Protein AF-X0RKN6-F1 (afdb_monomer_lite)

Structure (mmCIF, N/CA/C/O backbone):
data_AF-X0RKN6-F1
#
_entry.id   AF-X0RKN6-F1
#
loop_
_atom_site.group_PDB
_atom_site.id
_atom_site.type_symbol
_atom_site.label_atom_id
_atom_site.label_alt_id
_atom_site.label_comp_id
_atom_site.label_asym_id
_atom_site.label_entity_id
_atom_site.label_seq_id
_atom_site.pdbx_PDB_ins_code
_atom_site.Cartn_x
_atom_site.Cartn_y
_atom_site.Cartn_z
_atom_site.occupancy
_atom_site.B_iso_or_equiv
_atom_site.auth_seq_id
_atom_site.auth_comp_id
_atom_site.auth_asym_id
_atom_site.auth_atom_id
_atom_site.pdbx_PDB_model_num
ATOM 1 N N . MET A 1 1 ? 39.354 58.967 4.808 1.00 53.06 1 MET A N 1
ATOM 2 C CA . MET A 1 1 ? 38.168 59.741 5.238 1.00 53.06 1 MET A CA 1
ATOM 3 C C . MET A 1 1 ? 37.053 58.734 5.481 1.00 53.06 1 MET A C 1
ATOM 5 O O . MET A 1 1 ? 36.827 57.918 4.599 1.00 53.06 1 MET A O 1
ATOM 9 N N . ASN A 1 2 ? 36.438 58.700 6.666 1.00 52.81 2 ASN A N 1
ATOM 10 C CA . ASN A 1 2 ? 35.370 57.735 6.958 1.00 52.81 2 ASN A CA 1
ATOM 11 C C . ASN A 1 2 ? 34.042 58.256 6.403 1.00 52.81 2 ASN A C 1
ATOM 13 O O . ASN A 1 2 ? 33.579 59.318 6.810 1.00 52.81 2 ASN A O 1
ATOM 17 N N . HIS A 1 3 ? 33.445 57.514 5.471 1.00 65.81 3 HIS A N 1
ATOM 18 C CA . HIS A 1 3 ? 32.105 57.790 4.965 1.00 65.81 3 HIS A CA 1
ATOM 19 C C . HIS A 1 3 ? 31.088 57.062 5.844 1.00 65.81 3 HIS A C 1
ATOM 21 O O . HIS A 1 3 ? 31.145 55.840 5.977 1.00 65.81 3 HIS A O 1
ATOM 27 N N . ILE A 1 4 ? 30.174 57.813 6.453 1.00 69.25 4 ILE A N 1
ATOM 28 C CA . ILE A 1 4 ? 29.107 57.258 7.286 1.00 69.25 4 ILE A CA 1
ATOM 29 C C . ILE A 1 4 ? 27.911 56.941 6.380 1.00 69.25 4 ILE A C 1
ATOM 31 O O . ILE A 1 4 ? 27.451 57.791 5.614 1.00 69.25 4 ILE A O 1
ATOM 35 N N . TYR A 1 5 ? 27.412 55.708 6.470 1.00 75.56 5 TYR A N 1
ATOM 36 C CA . TYR A 1 5 ? 26.225 55.240 5.756 1.00 75.56 5 TYR A CA 1
ATOM 37 C C . TYR A 1 5 ? 25.183 54.766 6.761 1.00 75.56 5 TYR A C 1
ATOM 39 O O . TYR A 1 5 ? 25.519 54.112 7.748 1.00 75.56 5 TYR A O 1
ATOM 47 N N . ARG A 1 6 ? 23.912 55.079 6.499 1.00 76.88 6 ARG A N 1
ATOM 48 C CA . ARG A 1 6 ? 22.782 54.544 7.264 1.00 76.88 6 ARG A CA 1
ATOM 49 C C . ARG A 1 6 ? 22.030 53.545 6.397 1.00 76.88 6 ARG A C 1
ATOM 51 O O . ARG A 1 6 ? 21.766 53.816 5.226 1.00 76.88 6 ARG A O 1
ATOM 58 N N . VAL A 1 7 ? 21.691 52.398 6.974 1.00 80.62 7 VAL A N 1
ATOM 59 C CA . VAL A 1 7 ? 20.857 51.384 6.325 1.00 80.62 7 VAL A CA 1
ATOM 60 C C . VAL A 1 7 ? 19.440 51.535 6.857 1.00 80.62 7 VAL A C 1
ATOM 62 O O . VAL A 1 7 ? 19.230 51.512 8.068 1.00 80.62 7 VAL A O 1
ATOM 65 N N . VAL A 1 8 ? 18.474 51.712 5.961 1.00 82.00 8 VAL A N 1
ATOM 66 C CA . VAL A 1 8 ? 17.055 51.844 6.305 1.00 82.00 8 VAL A CA 1
ATOM 67 C C . VAL A 1 8 ? 16.290 50.693 5.671 1.00 82.00 8 VAL A C 1
ATOM 69 O O . VAL A 1 8 ? 16.482 50.380 4.495 1.00 82.00 8 VAL A O 1
ATOM 72 N N . PHE A 1 9 ? 15.420 50.060 6.453 1.00 84.69 9 PHE A N 1
ATOM 73 C CA . PHE A 1 9 ? 14.507 49.044 5.947 1.00 84.69 9 PHE A CA 1
ATOM 74 C C . PHE A 1 9 ? 13.221 49.693 5.438 1.00 84.69 9 PHE A C 1
ATOM 76 O O . PHE A 1 9 ? 12.540 50.397 6.186 1.00 84.69 9 PHE A O 1
ATOM 83 N N . ASN A 1 10 ? 12.874 49.446 4.175 1.00 81.75 10 ASN A N 1
ATOM 84 C CA . ASN A 1 10 ? 11.595 49.867 3.621 1.00 81.75 10 ASN A CA 1
ATOM 85 C C . ASN A 1 10 ? 10.573 48.736 3.770 1.00 81.75 10 ASN A C 1
ATOM 87 O O . ASN A 1 10 ? 10.600 47.768 3.013 1.00 81.75 10 ASN A O 1
ATOM 91 N N . HIS A 1 11 ? 9.645 48.888 4.715 1.00 82.75 11 HIS A N 1
ATOM 92 C CA . HIS A 1 11 ? 8.635 47.872 5.011 1.00 82.75 11 HIS A CA 1
ATOM 93 C C . HIS A 1 11 ? 7.668 47.605 3.842 1.00 82.75 11 HIS A C 1
ATOM 95 O O . HIS A 1 11 ? 7.224 46.477 3.666 1.00 82.75 11 HIS A O 1
ATOM 101 N N . SER A 1 12 ? 7.367 48.606 3.008 1.00 70.69 12 SER A N 1
ATOM 102 C CA . SER A 1 12 ? 6.435 48.447 1.880 1.00 70.69 12 SER A CA 1
ATOM 103 C C . SER A 1 12 ? 7.043 47.699 0.693 1.00 70.69 12 SER A C 1
ATOM 105 O O . SER A 1 12 ? 6.314 47.082 -0.075 1.00 70.69 12 SER A O 1
ATOM 107 N N . LEU A 1 13 ? 8.367 47.777 0.521 1.00 76.25 13 LEU A N 1
ATOM 108 C CA . LEU A 1 13 ? 9.090 47.114 -0.572 1.00 76.25 13 LEU A CA 1
ATOM 109 C C . LEU A 1 13 ? 9.884 45.880 -0.112 1.00 76.25 13 LEU A C 1
ATOM 111 O O . LEU A 1 13 ? 10.401 45.155 -0.954 1.00 76.25 13 LEU A O 1
ATOM 115 N N . GLY A 1 14 ? 10.011 45.649 1.198 1.00 83.12 14 GLY A N 1
ATOM 116 C CA . GLY A 1 14 ? 10.725 44.505 1.771 1.00 83.12 14 GLY A CA 1
ATOM 117 C C . GLY A 1 14 ? 12.244 44.528 1.572 1.00 83.12 14 GLY A C 1
ATOM 118 O O . GLY A 1 14 ? 12.883 43.485 1.676 1.00 83.12 14 GLY A O 1
ATOM 119 N N . VAL A 1 15 ? 12.842 45.688 1.274 1.00 80.69 15 VAL A N 1
ATOM 120 C CA . VAL A 1 15 ? 14.272 45.805 0.932 1.00 80.69 15 VAL A CA 1
ATOM 121 C C . VAL A 1 15 ? 15.031 46.742 1.871 1.00 80.69 15 VAL A C 1
ATOM 123 O O . VAL A 1 15 ? 14.512 47.773 2.308 1.00 80.69 15 VAL A O 1
ATOM 126 N N . TYR A 1 16 ? 16.293 46.397 2.142 1.00 87.50 16 TYR A N 1
ATOM 127 C CA . TYR A 1 16 ? 17.245 47.256 2.846 1.00 87.50 16 TYR A CA 1
ATOM 128 C C . TYR A 1 16 ? 17.957 48.177 1.857 1.00 87.50 16 TYR A C 1
ATOM 130 O O . TYR A 1 16 ? 18.505 47.724 0.853 1.00 87.50 16 TYR A O 1
ATOM 138 N N . GLN A 1 17 ? 17.955 49.476 2.145 1.00 82.81 17 GLN A N 1
ATOM 139 C CA . GLN A 1 17 ? 18.565 50.496 1.299 1.00 82.81 17 GLN A CA 1
ATOM 140 C C . GLN A 1 17 ? 19.635 51.258 2.082 1.00 82.81 17 GLN A C 1
ATOM 142 O O . GLN A 1 17 ? 19.396 51.716 3.200 1.00 82.81 17 GLN A O 1
ATOM 147 N N . CYS A 1 18 ? 20.816 51.407 1.485 1.00 80.06 18 CYS A N 1
ATOM 148 C CA . CYS A 1 18 ? 21.917 52.177 2.057 1.00 80.06 18 CYS A CA 1
ATOM 149 C C . CYS A 1 18 ? 21.863 53.615 1.536 1.00 80.06 18 CYS A C 1
ATOM 151 O O . CYS A 1 18 ? 21.892 53.837 0.326 1.00 80.06 18 CYS A O 1
ATOM 153 N N . VAL A 1 19 ? 21.823 54.594 2.439 1.00 71.38 19 VAL A N 1
ATOM 154 C CA . VAL A 1 19 ? 21.803 56.021 2.094 1.00 71.38 19 VAL A CA 1
ATOM 155 C C . VAL A 1 19 ? 23.009 56.713 2.728 1.00 71.38 19 VAL A C 1
ATOM 157 O O . VAL A 1 19 ? 23.306 56.521 3.909 1.00 71.38 19 VAL A O 1
ATOM 160 N N . SER A 1 20 ? 23.723 57.508 1.928 1.00 69.56 20 SER A N 1
ATOM 161 C CA . SER A 1 20 ? 24.826 58.348 2.404 1.00 69.56 20 SER A CA 1
ATOM 162 C C . SER A 1 20 ? 24.305 59.711 2.856 1.00 69.56 20 SER A C 1
ATOM 164 O O . SER A 1 20 ? 23.484 60.323 2.175 1.00 69.56 20 SER A O 1
ATOM 166 N N . GLU A 1 21 ? 24.818 60.211 3.979 1.00 63.56 21 GLU A N 1
ATOM 167 C CA . GLU A 1 21 ? 24.424 61.490 4.594 1.00 63.56 21 GLU A CA 1
ATOM 168 C C . GLU A 1 21 ? 24.767 62.725 3.730 1.00 63.56 21 GLU A C 1
ATOM 170 O O . GLU A 1 21 ? 24.221 63.803 3.938 1.00 63.56 21 GLU A O 1
ATOM 175 N N . LEU A 1 22 ? 25.619 62.572 2.706 1.00 57.41 22 LEU A N 1
ATOM 176 C CA . LEU A 1 22 ? 26.011 63.639 1.770 1.00 57.41 22 LEU A CA 1
ATOM 177 C C . LEU A 1 22 ? 25.020 63.876 0.616 1.00 57.41 22 LEU A C 1
ATOM 179 O O . LEU A 1 22 ? 25.280 64.700 -0.265 1.00 57.41 22 LEU A O 1
ATOM 183 N N . ALA A 1 23 ? 23.884 63.179 0.588 1.00 56.78 23 ALA A N 1
ATOM 184 C CA . ALA A 1 23 ? 22.858 63.419 -0.418 1.00 56.78 23 ALA A CA 1
ATOM 185 C C . ALA A 1 23 ? 22.173 64.778 -0.168 1.00 56.78 23 ALA A C 1
ATOM 187 O O . ALA A 1 23 ? 21.283 64.905 0.672 1.00 56.78 23 ALA A O 1
ATOM 188 N N . LYS A 1 24 ? 22.611 65.807 -0.909 1.00 52.69 24 LYS A N 1
ATOM 189 C CA . LYS A 1 24 ? 21.975 67.133 -0.990 1.00 52.69 24 LYS A CA 1
ATOM 190 C C . LYS A 1 24 ? 20.452 67.004 -1.088 1.00 52.69 24 LYS A C 1
ATOM 192 O O . LYS A 1 24 ? 19.933 66.197 -1.858 1.00 52.69 24 LYS A O 1
ATOM 197 N N . THR A 1 25 ? 19.755 67.857 -0.342 1.00 54.59 25 THR A N 1
ATOM 198 C CA . THR A 1 25 ? 18.294 67.934 -0.224 1.00 54.59 25 THR A CA 1
ATOM 199 C C . THR A 1 25 ? 17.644 68.446 -1.521 1.00 54.59 25 THR A C 1
ATOM 201 O O . THR A 1 25 ? 17.087 69.535 -1.598 1.00 54.59 25 THR A O 1
ATOM 204 N N . CYS A 1 26 ? 17.719 67.677 -2.604 1.00 51.00 26 CYS A N 1
ATOM 205 C CA . CYS A 1 26 ? 17.025 68.008 -3.844 1.00 51.00 26 CYS A CA 1
ATOM 206 C C . CYS A 1 26 ? 15.594 67.472 -3.764 1.00 51.00 26 CYS A C 1
ATOM 208 O O . CYS A 1 26 ? 15.308 66.336 -4.141 1.00 51.00 26 CYS A O 1
ATOM 210 N N . GLY A 1 27 ? 14.704 68.306 -3.220 1.00 50.19 27 GLY A N 1
ATOM 211 C CA . GLY A 1 27 ? 13.266 68.075 -3.227 1.00 50.19 27 GLY A CA 1
ATOM 212 C C . GLY A 1 27 ? 12.774 67.809 -4.648 1.00 50.19 27 GLY A C 1
ATOM 213 O O . GLY A 1 27 ? 12.948 68.636 -5.542 1.00 50.19 27 GLY A O 1
ATOM 214 N N . LYS A 1 28 ? 12.151 66.649 -4.862 1.00 55.44 28 LYS A N 1
ATOM 215 C CA . LYS A 1 28 ? 11.333 66.414 -6.052 1.00 55.44 28 LYS A CA 1
ATOM 216 C C . LYS A 1 28 ? 10.000 67.108 -5.807 1.00 55.44 28 LYS A C 1
ATOM 218 O O . LYS A 1 28 ? 9.159 66.611 -5.062 1.00 55.44 28 LYS A O 1
ATOM 223 N N . SER A 1 29 ? 9.879 68.306 -6.365 1.00 47.12 29 SER A N 1
ATOM 224 C CA . SER A 1 29 ? 8.650 69.083 -6.400 1.00 47.12 29 SER A CA 1
ATOM 225 C C . SER A 1 29 ? 7.535 68.318 -7.116 1.00 47.12 29 SER A C 1
ATOM 227 O O . SER A 1 29 ? 7.747 67.530 -8.037 1.00 47.12 29 SER A O 1
ATOM 229 N N . SER A 1 30 ? 6.328 68.567 -6.631 1.00 49.44 30 SER A N 1
ATOM 230 C CA . SER A 1 30 ? 5.035 68.133 -7.138 1.00 49.44 30 SER A CA 1
ATOM 231 C C . SER A 1 30 ? 4.790 68.533 -8.600 1.00 49.44 30 SER A C 1
ATOM 233 O O . SER A 1 30 ? 5.095 69.653 -9.002 1.00 49.44 30 SER A O 1
ATOM 235 N N . GLY A 1 31 ? 4.133 67.653 -9.372 1.00 43.97 31 GLY A N 1
ATOM 236 C CA . GLY A 1 31 ? 3.387 68.075 -10.565 1.00 43.97 31 GLY A CA 1
ATOM 237 C C . GLY A 1 31 ? 3.358 67.115 -11.758 1.00 43.97 31 GLY A C 1
ATOM 238 O O . GLY A 1 31 ? 4.072 67.339 -12.727 1.00 43.97 31 GLY A O 1
ATOM 239 N N . LYS A 1 32 ? 2.453 66.126 -11.740 1.00 41.75 32 LYS A N 1
ATOM 240 C CA . LYS A 1 32 ? 1.446 65.875 -12.800 1.00 41.75 32 LYS A CA 1
ATOM 241 C C . LYS A 1 32 ? 0.664 64.597 -12.485 1.00 41.75 32 LYS A C 1
ATOM 243 O O . LYS A 1 32 ? 1.144 63.486 -12.686 1.00 41.75 32 LYS A O 1
ATOM 248 N N . SER A 1 33 ? -0.574 64.775 -12.039 1.00 50.59 33 SER A N 1
ATOM 249 C CA . SER A 1 33 ? -1.602 63.742 -12.110 1.00 50.59 33 SER A CA 1
ATOM 250 C C . SER A 1 33 ? -1.916 63.500 -13.586 1.00 50.59 33 SER A C 1
ATOM 252 O O . SER A 1 33 ? -2.525 64.346 -14.235 1.00 50.59 33 SER A O 1
ATOM 254 N N . SER A 1 34 ? -1.467 62.370 -14.127 1.00 44.22 34 SER A N 1
ATOM 255 C CA . SER A 1 34 ? -2.047 61.806 -15.344 1.00 44.22 34 SER A CA 1
ATOM 256 C C . SER A 1 34 ? -2.867 60.595 -14.925 1.00 44.22 34 SER A C 1
ATOM 258 O O . SER A 1 34 ? -2.347 59.540 -14.573 1.00 44.22 34 SER A O 1
ATOM 260 N N . THR A 1 35 ? -4.178 60.794 -14.878 1.00 53.94 35 THR A N 1
ATOM 261 C CA . THR A 1 35 ? -5.173 59.728 -14.845 1.00 53.94 35 THR A CA 1
ATOM 262 C C . THR A 1 35 ? -5.073 58.958 -16.158 1.00 53.94 35 THR A C 1
ATOM 264 O O . THR A 1 35 ? -5.708 59.317 -17.146 1.00 53.94 35 THR A O 1
ATOM 267 N N . SER A 1 36 ? -4.235 57.925 -16.178 1.00 43.72 36 SER A N 1
ATOM 268 C CA . SER A 1 36 ? -4.330 56.845 -17.155 1.00 43.72 36 SER A CA 1
ATOM 269 C C . SER A 1 36 ? -5.109 55.715 -16.500 1.00 43.72 36 SER A C 1
ATOM 271 O O . SER A 1 36 ? -4.573 54.914 -15.734 1.00 43.72 36 SER A O 1
ATOM 273 N N . THR A 1 37 ? -6.411 55.704 -16.762 1.00 53.06 37 THR A N 1
ATOM 274 C CA . THR A 1 37 ? -7.281 54.557 -16.525 1.00 53.06 37 THR A CA 1
ATOM 275 C C . THR A 1 37 ? -6.820 53.439 -17.453 1.00 53.06 37 THR A C 1
ATOM 277 O O . THR A 1 37 ? -7.271 53.339 -18.589 1.00 53.06 37 THR A O 1
ATOM 280 N N . SER A 1 38 ? -5.887 52.612 -16.991 1.00 47.84 38 SER A N 1
ATOM 281 C CA . SER A 1 38 ? -5.582 51.342 -17.636 1.00 47.84 38 SER A CA 1
ATOM 282 C C . SER A 1 38 ? -5.907 50.233 -16.654 1.00 47.84 38 SER A C 1
ATOM 284 O O . SER A 1 38 ? -5.223 50.030 -15.650 1.00 47.84 38 SER A O 1
ATOM 286 N N . ASN A 1 39 ? -7.031 49.576 -16.925 1.00 55.66 39 ASN A N 1
ATOM 287 C CA . ASN A 1 39 ? -7.536 48.411 -16.217 1.00 55.66 39 ASN A CA 1
ATOM 288 C C . ASN A 1 39 ? -6.553 47.239 -16.363 1.00 55.66 39 ASN A C 1
ATOM 290 O O . ASN A 1 39 ? -6.794 46.309 -17.123 1.00 55.66 39 ASN A O 1
ATOM 294 N N . ASN A 1 40 ? -5.459 47.255 -15.607 1.00 51.03 40 ASN A N 1
ATOM 295 C CA . ASN A 1 40 ? -4.460 46.185 -15.598 1.00 51.03 40 ASN A CA 1
ATOM 296 C C . ASN A 1 40 ? -4.649 45.209 -14.424 1.00 51.03 40 ASN A C 1
ATOM 298 O O . ASN A 1 40 ? -3.700 44.574 -13.972 1.00 51.03 40 ASN A O 1
ATOM 302 N N . ASN A 1 41 ? -5.891 45.015 -13.968 1.00 51.88 41 ASN A N 1
ATOM 303 C CA . ASN A 1 41 ? -6.232 43.955 -13.007 1.00 51.88 41 ASN A CA 1
ATOM 304 C C . ASN A 1 41 ? -6.206 42.545 -13.631 1.00 51.88 41 ASN A C 1
ATOM 306 O O . ASN A 1 41 ? -6.352 41.551 -12.921 1.00 51.88 41 ASN A O 1
ATOM 310 N N . PHE A 1 42 ? -6.011 42.439 -14.949 1.00 53.56 42 PHE A N 1
ATOM 311 C CA . PHE A 1 42 ? -5.950 41.157 -15.653 1.00 53.56 42 PHE A CA 1
ATOM 312 C C . PHE A 1 42 ? -4.554 40.514 -15.617 1.00 53.56 42 PHE A C 1
ATOM 314 O O . PHE A 1 42 ? -4.440 39.291 -15.560 1.00 53.56 42 PHE A O 1
ATOM 321 N N . ALA A 1 43 ? -3.486 41.320 -15.581 1.00 53.75 43 ALA A N 1
ATOM 322 C CA . ALA A 1 43 ? -2.114 40.812 -15.661 1.00 53.75 43 ALA A CA 1
ATOM 323 C C . ALA A 1 43 ? -1.647 40.125 -14.363 1.00 53.75 43 ALA A C 1
ATOM 325 O O . ALA A 1 43 ? -0.933 39.126 -14.414 1.00 53.75 43 ALA A O 1
ATOM 326 N N . LEU A 1 44 ? -2.093 40.606 -13.196 1.00 52.28 44 LEU A N 1
ATOM 327 C CA . LEU A 1 44 ? -1.699 40.024 -11.905 1.00 52.28 44 LEU A CA 1
ATOM 328 C C . LEU A 1 44 ? -2.451 38.725 -11.573 1.00 52.28 44 LEU A C 1
ATOM 330 O O . LEU A 1 44 ? -1.890 37.853 -10.913 1.00 52.28 44 LEU A O 1
ATOM 334 N N . ARG A 1 45 ? -3.688 38.543 -12.062 1.00 52.84 45 ARG A N 1
ATOM 335 C CA . ARG A 1 45 ? -4.420 37.274 -11.880 1.00 52.84 45 ARG A CA 1
ATOM 336 C C . ARG A 1 45 ? -3.876 36.162 -12.782 1.00 52.84 45 ARG A C 1
ATOM 338 O O . ARG A 1 45 ? -3.787 35.028 -12.328 1.00 52.84 45 ARG A O 1
ATOM 345 N N . ALA A 1 46 ? -3.441 36.492 -14.002 1.00 54.50 46 ALA A N 1
ATOM 346 C CA . ALA A 1 46 ? -2.837 35.530 -14.928 1.00 54.50 46 ALA A CA 1
ATOM 347 C C . ALA A 1 46 ? -1.492 34.965 -14.422 1.00 54.50 46 ALA A C 1
ATOM 349 O O . ALA A 1 46 ? -1.212 33.779 -14.602 1.00 54.50 46 ALA A O 1
ATOM 350 N 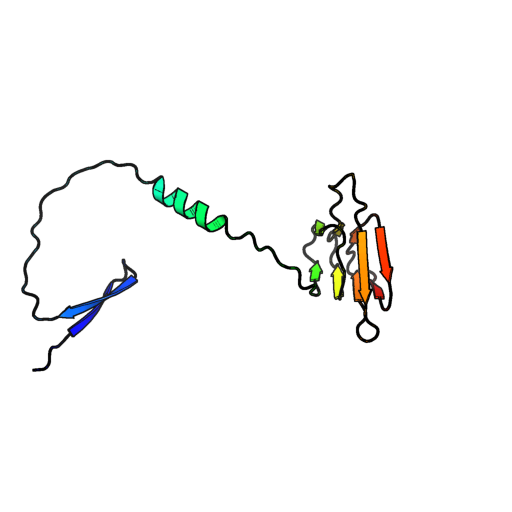N . LEU A 1 47 ? -0.681 35.777 -13.729 1.00 52.97 47 LEU A N 1
ATOM 351 C CA . LEU A 1 47 ? 0.570 35.305 -13.122 1.00 52.97 47 LEU A CA 1
ATOM 352 C C . LEU A 1 47 ? 0.311 34.339 -11.950 1.00 52.97 47 LEU A C 1
ATOM 354 O O . LEU A 1 47 ? 1.037 33.363 -11.781 1.00 52.97 47 LEU A O 1
ATOM 358 N N . SER A 1 48 ? -0.766 34.561 -11.187 1.00 54.16 48 SER A N 1
ATOM 359 C CA . SER A 1 48 ? -1.150 33.687 -10.072 1.00 54.16 48 SER A CA 1
ATOM 360 C C . SER A 1 48 ? -1.620 32.299 -10.526 1.00 54.16 48 SER A C 1
ATOM 362 O O . SER A 1 48 ? -1.440 31.337 -9.786 1.00 54.16 48 SER A O 1
ATOM 364 N N . THR A 1 49 ? -2.197 32.168 -11.726 1.00 55.78 49 THR A N 1
ATOM 365 C CA . THR A 1 49 ? -2.630 30.870 -12.276 1.00 55.78 49 THR A CA 1
ATOM 366 C C . THR A 1 49 ? -1.487 30.057 -12.888 1.00 55.78 49 THR A C 1
ATOM 368 O O . THR A 1 49 ? -1.546 28.832 -12.877 1.00 55.78 49 THR A O 1
ATOM 371 N N . ALA A 1 50 ? -0.420 30.705 -13.366 1.00 53.66 50 ALA A N 1
ATOM 372 C CA . ALA A 1 50 ? 0.741 30.018 -13.942 1.00 53.66 50 ALA A CA 1
ATOM 373 C C . ALA A 1 50 ? 1.644 29.353 -12.882 1.00 53.66 50 ALA A C 1
ATOM 375 O O . ALA A 1 50 ? 2.336 28.384 -13.178 1.00 53.66 50 ALA A O 1
ATOM 376 N N . LEU A 1 51 ? 1.619 29.833 -11.633 1.00 57.69 51 LEU A N 1
ATOM 377 C CA . LEU A 1 51 ? 2.379 29.219 -10.535 1.00 57.69 51 LEU A CA 1
ATOM 378 C C . LEU A 1 51 ? 1.720 27.949 -9.973 1.00 57.69 51 LEU A C 1
ATOM 380 O O . LEU A 1 51 ? 2.384 27.184 -9.282 1.00 57.69 51 LEU A O 1
ATOM 384 N N . PHE A 1 52 ? 0.447 27.689 -10.287 1.00 53.94 52 PHE A N 1
ATOM 385 C CA . PHE A 1 52 ? -0.246 26.472 -9.847 1.00 53.94 52 PHE A CA 1
ATOM 386 C C . PHE A 1 52 ? -0.056 25.285 -10.806 1.00 53.94 52 PHE A C 1
ATOM 388 O O . PHE A 1 52 ? -0.281 24.144 -10.415 1.00 53.94 52 PHE A O 1
ATOM 395 N N . SER A 1 53 ? 0.398 25.517 -12.045 1.00 52.88 53 SER A N 1
ATOM 396 C CA . SER A 1 53 ? 0.543 24.457 -13.056 1.00 52.88 53 SER A CA 1
ATOM 397 C C . SER A 1 53 ? 1.855 23.664 -12.974 1.00 52.88 53 SER A C 1
ATOM 399 O O . SER A 1 53 ? 2.069 22.773 -13.788 1.00 52.88 53 SER A O 1
ATOM 401 N N . VAL A 1 54 ? 2.730 23.953 -12.002 1.00 53.62 54 VAL A N 1
ATOM 402 C CA . VAL A 1 54 ? 4.004 23.229 -11.777 1.00 53.62 54 VAL A CA 1
ATOM 403 C C . VAL A 1 54 ? 3.929 22.294 -10.556 1.00 53.62 54 VAL A C 1
ATOM 405 O O . VAL A 1 54 ? 4.926 21.730 -10.127 1.00 53.62 54 VAL A O 1
ATOM 408 N N . LEU A 1 55 ? 2.731 22.052 -10.013 1.00 52.06 55 LEU A N 1
ATOM 409 C CA . LEU A 1 55 ? 2.506 21.014 -8.994 1.00 52.06 55 LEU A CA 1
ATOM 410 C C . LEU A 1 55 ? 2.191 19.637 -9.596 1.00 52.06 55 LEU A C 1
ATOM 412 O O . LEU A 1 55 ? 1.723 18.745 -8.894 1.00 52.06 55 LEU A O 1
ATOM 416 N N . GLY A 1 56 ? 2.502 19.432 -10.879 1.00 51.62 56 GLY A N 1
ATOM 417 C CA . GLY A 1 56 ? 2.633 18.103 -11.469 1.00 51.62 56 GLY A CA 1
ATOM 418 C C . GLY A 1 56 ? 3.866 17.397 -10.910 1.00 51.62 56 GLY A C 1
ATOM 419 O O . GLY A 1 56 ? 4.839 17.191 -11.629 1.00 51.62 56 GLY A O 1
ATOM 420 N N . LEU A 1 57 ? 3.841 17.068 -9.615 1.00 50.03 57 LEU A N 1
ATOM 421 C CA . LEU A 1 57 ? 4.738 16.090 -9.025 1.00 50.03 57 LEU A CA 1
ATOM 422 C C . LEU A 1 57 ? 4.478 14.764 -9.742 1.00 50.03 57 LEU A C 1
ATOM 424 O O . LEU A 1 57 ? 3.593 13.999 -9.369 1.00 50.03 57 LEU A O 1
ATOM 428 N N . SER A 1 58 ? 5.263 14.478 -10.776 1.00 48.25 58 SER A N 1
ATOM 429 C CA . SER A 1 58 ? 5.536 13.103 -11.160 1.00 48.25 58 SER A CA 1
ATOM 430 C C . SER A 1 58 ? 6.323 12.487 -10.006 1.00 48.25 58 SER A C 1
ATOM 432 O O . SER A 1 58 ? 7.554 12.537 -9.976 1.00 48.25 58 SER A O 1
ATOM 434 N N . ILE A 1 59 ? 5.606 11.989 -9.000 1.00 53.69 59 ILE A N 1
ATOM 435 C CA . ILE A 1 59 ? 6.192 11.162 -7.957 1.00 53.69 59 ILE A CA 1
ATOM 436 C C . ILE A 1 59 ? 6.619 9.889 -8.683 1.00 53.69 59 ILE A C 1
ATOM 438 O O . ILE A 1 59 ? 5.799 9.028 -8.988 1.00 53.69 59 ILE A O 1
ATOM 442 N N . ALA A 1 60 ? 7.904 9.800 -9.023 1.00 44.78 60 ALA A N 1
ATOM 443 C CA . ALA A 1 60 ? 8.537 8.508 -9.194 1.00 44.78 60 ALA A CA 1
ATOM 444 C C . ALA A 1 60 ? 8.325 7.791 -7.858 1.00 44.78 60 ALA A C 1
ATOM 446 O O . ALA A 1 60 ? 8.902 8.182 -6.843 1.00 44.78 60 ALA A O 1
ATOM 447 N N . SER A 1 61 ? 7.378 6.858 -7.840 1.00 50.97 61 SER A N 1
ATOM 448 C CA . SER A 1 61 ? 6.947 6.134 -6.656 1.00 50.97 61 SER A CA 1
ATOM 449 C C . SER A 1 61 ? 8.111 5.296 -6.142 1.00 50.97 61 SER A C 1
ATOM 451 O O . SER A 1 61 ? 8.305 4.151 -6.540 1.00 50.97 61 SER A O 1
ATOM 453 N N . VAL A 1 62 ? 8.901 5.874 -5.244 1.00 50.28 62 VAL A N 1
ATOM 454 C CA . VAL A 1 62 ? 9.486 5.095 -4.161 1.00 50.28 62 VAL A CA 1
ATOM 455 C C . VAL A 1 62 ? 8.297 4.502 -3.414 1.00 50.28 62 VAL A C 1
ATOM 457 O O . VAL A 1 62 ? 7.482 5.236 -2.858 1.00 50.28 62 VAL A O 1
ATOM 460 N N . THR A 1 63 ? 8.135 3.186 -3.525 1.00 59.28 63 THR A N 1
ATOM 461 C CA . THR A 1 63 ? 7.105 2.402 -2.842 1.00 59.28 63 THR A CA 1
ATOM 462 C C . THR A 1 63 ? 7.368 2.477 -1.343 1.00 59.28 63 THR A C 1
ATOM 464 O O . THR A 1 63 ? 8.108 1.675 -0.777 1.00 59.28 63 THR A O 1
ATOM 467 N N . HIS A 1 64 ? 6.847 3.529 -0.725 1.00 67.94 64 HIS A N 1
ATOM 468 C CA . HIS A 1 64 ? 6.848 3.715 0.713 1.00 67.94 64 HIS A CA 1
ATOM 469 C C . HIS A 1 64 ? 5.578 3.108 1.293 1.00 67.94 64 HIS A C 1
ATOM 471 O O . HIS A 1 64 ? 4.550 3.097 0.628 1.00 67.94 64 HIS A O 1
ATOM 477 N N . ALA A 1 65 ? 5.666 2.654 2.538 1.00 82.62 65 ALA A N 1
ATOM 478 C CA . ALA A 1 65 ? 4.516 2.277 3.345 1.00 82.62 65 ALA A CA 1
ATOM 479 C C . ALA A 1 65 ? 3.499 3.430 3.402 1.00 82.62 65 ALA A C 1
ATOM 481 O O . ALA A 1 65 ? 3.862 4.548 3.789 1.00 82.62 65 ALA A O 1
ATOM 482 N N . ILE A 1 66 ? 2.244 3.178 3.025 1.00 91.06 66 ILE A N 1
ATOM 483 C CA . ILE A 1 66 ? 1.163 4.173 3.088 1.00 91.06 66 ILE A CA 1
ATOM 484 C C . ILE A 1 66 ? 0.092 3.719 4.077 1.00 91.06 66 ILE A C 1
ATOM 486 O O . ILE A 1 66 ? -0.400 2.597 4.029 1.00 91.06 66 ILE A O 1
ATOM 490 N N . THR A 1 67 ? -0.310 4.625 4.970 1.00 94.06 67 THR A N 1
ATOM 491 C CA . THR A 1 67 ? -1.500 4.444 5.809 1.00 94.06 67 THR A CA 1
ATOM 492 C C . THR A 1 67 ? -2.671 5.227 5.222 1.00 94.06 67 THR A C 1
ATOM 494 O O . THR A 1 67 ? -2.598 6.447 5.086 1.00 94.06 67 THR A O 1
ATOM 497 N N . TYR A 1 68 ? -3.755 4.527 4.907 1.00 93.56 68 TYR A N 1
ATOM 498 C CA . TYR A 1 68 ? -5.028 5.074 4.458 1.00 93.56 68 TYR A CA 1
ATOM 499 C C . TYR A 1 68 ? -6.010 5.092 5.630 1.00 93.56 68 TYR A C 1
ATOM 501 O O . TYR A 1 68 ? -6.360 4.034 6.152 1.00 93.56 68 TYR A O 1
ATOM 509 N N . ASP A 1 69 ? -6.452 6.282 6.048 1.00 93.69 69 ASP A N 1
ATOM 510 C CA . ASP A 1 69 ? -7.364 6.451 7.193 1.00 93.69 69 ASP A CA 1
ATOM 511 C C . ASP A 1 69 ? -8.358 7.606 7.078 1.00 93.69 69 ASP A C 1
ATOM 513 O O . ASP A 1 69 ? -8.975 8.038 8.052 1.00 93.69 69 ASP A O 1
ATOM 517 N N . ASN A 1 70 ? -8.533 8.103 5.861 1.00 91.44 70 ASN A N 1
ATOM 518 C CA . ASN A 1 70 ? -9.285 9.316 5.582 1.00 91.44 70 ASN A CA 1
ATOM 519 C C . ASN A 1 70 ? -10.806 9.113 5.472 1.00 91.44 70 ASN A C 1
ATOM 521 O O . ASN A 1 70 ? -11.508 10.086 5.195 1.00 91.44 70 ASN A O 1
ATOM 525 N N . GLY A 1 71 ? -11.325 7.892 5.655 1.00 92.25 71 GLY A N 1
ATOM 526 C CA . GLY A 1 71 ? -12.755 7.596 5.502 1.00 92.25 71 GLY A CA 1
ATOM 527 C C . GLY A 1 71 ? -13.266 7.823 4.075 1.00 92.25 71 GLY A C 1
ATOM 528 O O . GLY A 1 71 ? -14.440 8.139 3.880 1.00 92.25 71 GLY A O 1
ATOM 529 N N . ALA A 1 72 ? -12.377 7.742 3.081 1.00 93.38 72 ALA A N 1
ATOM 530 C CA . ALA A 1 72 ? -12.681 7.984 1.678 1.00 93.38 72 ALA A CA 1
ATOM 531 C C . ALA A 1 72 ? -12.174 6.847 0.778 1.00 93.38 72 ALA A C 1
ATOM 533 O O . ALA A 1 72 ? -11.406 5.973 1.190 1.00 93.38 72 ALA A O 1
ATOM 534 N N . VAL A 1 73 ? -12.595 6.884 -0.490 1.00 92.88 73 VAL A N 1
ATOM 535 C CA . VAL A 1 73 ? -12.093 5.977 -1.529 1.00 92.88 73 VAL A CA 1
ATOM 536 C C . VAL A 1 73 ? -10.761 6.504 -2.057 1.00 92.88 73 VAL A C 1
ATOM 538 O O . VAL A 1 73 ? -10.697 7.565 -2.676 1.00 92.88 73 VAL A O 1
ATOM 541 N N . ASN A 1 74 ? -9.698 5.744 -1.826 1.00 92.69 74 ASN A N 1
ATOM 542 C CA . ASN A 1 74 ? -8.351 6.008 -2.300 1.00 92.69 74 ASN A CA 1
ATOM 543 C C . ASN A 1 74 ? -8.106 5.176 -3.557 1.00 92.69 74 ASN A C 1
ATOM 545 O O . ASN A 1 74 ? -7.985 3.955 -3.483 1.00 92.69 74 ASN A O 1
ATOM 549 N N . ILE A 1 75 ? -8.065 5.847 -4.708 1.00 90.69 75 ILE A N 1
ATOM 550 C CA . ILE A 1 75 ? -7.837 5.206 -6.003 1.00 90.69 75 ILE A CA 1
ATOM 551 C C . ILE A 1 75 ? -6.330 5.153 -6.267 1.00 90.69 75 ILE A C 1
ATOM 553 O O . ILE A 1 75 ? -5.684 6.197 -6.374 1.00 90.69 75 ILE A O 1
ATOM 557 N N . VAL A 1 76 ? -5.777 3.948 -6.385 1.00 88.56 76 VAL A N 1
ATOM 558 C CA . VAL A 1 76 ? -4.378 3.711 -6.775 1.00 88.56 76 VAL A CA 1
ATOM 559 C C . VAL A 1 76 ? -4.270 3.316 -8.247 1.00 88.56 76 VAL A C 1
ATOM 561 O O . VAL A 1 76 ? -5.239 2.872 -8.856 1.00 88.56 76 VAL A O 1
ATOM 564 N N . GLY A 1 77 ? -3.101 3.532 -8.852 1.00 84.38 77 GLY A N 1
ATOM 565 C CA . GLY A 1 77 ? -2.863 3.184 -10.257 1.00 84.38 77 GLY A CA 1
ATOM 566 C C . GLY A 1 77 ? -2.805 1.673 -10.498 1.00 84.38 77 GLY A C 1
ATOM 567 O O . GLY A 1 77 ? -2.507 0.910 -9.585 1.00 84.38 77 GLY A O 1
ATOM 568 N N . ASN A 1 78 ? -3.034 1.248 -11.744 1.00 84.19 78 ASN A N 1
ATOM 569 C CA . ASN A 1 78 ? -2.935 -0.162 -12.123 1.00 84.19 78 ASN A CA 1
ATOM 570 C C . ASN A 1 78 ? -1.524 -0.730 -11.845 1.00 84.19 78 ASN A C 1
ATOM 572 O O . ASN A 1 78 ? -0.521 -0.065 -12.114 1.00 84.19 78 ASN A O 1
ATOM 576 N N . GLY A 1 79 ? -1.447 -1.957 -11.324 1.00 83.06 79 GLY A N 1
ATOM 577 C CA . GLY A 1 79 ? -0.196 -2.603 -10.918 1.00 83.06 79 GLY A CA 1
ATOM 578 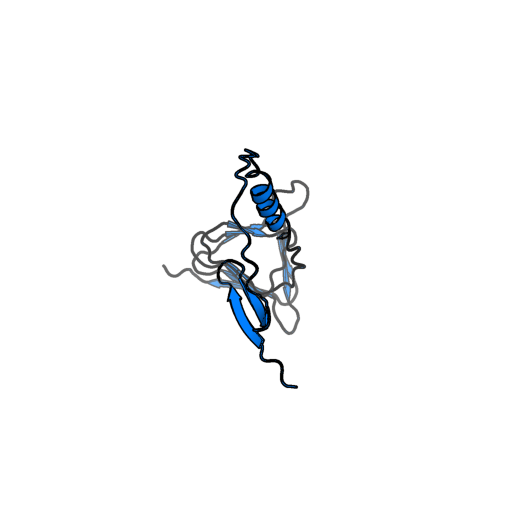C C . GLY A 1 79 ? 0.355 -2.083 -9.588 1.00 83.06 79 GLY A C 1
ATOM 579 O O . GLY A 1 79 ? 1.563 -2.159 -9.348 1.00 83.06 79 GLY A O 1
ATOM 580 N N . TYR A 1 80 ? -0.507 -1.523 -8.730 1.00 88.62 80 TYR A N 1
ATOM 581 C CA . TYR A 1 80 ? -0.110 -0.998 -7.427 1.00 88.62 80 TYR A CA 1
ATOM 582 C C . TYR A 1 80 ? 0.608 -2.068 -6.594 1.00 88.62 80 TYR A C 1
ATOM 584 O O . TYR A 1 80 ? 0.078 -3.160 -6.377 1.00 88.62 80 TYR A O 1
ATOM 592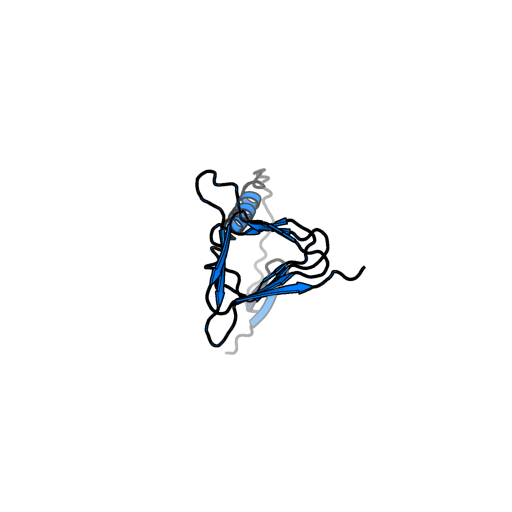 N N . THR A 1 81 ? 1.824 -1.753 -6.142 1.00 90.88 81 THR A N 1
ATOM 593 C CA . THR A 1 81 ? 2.647 -2.661 -5.334 1.00 90.88 81 THR A CA 1
ATOM 594 C C . THR A 1 81 ? 2.545 -2.279 -3.868 1.00 90.88 81 THR A C 1
ATOM 596 O O . THR A 1 81 ? 2.998 -1.205 -3.479 1.00 90.88 81 THR A O 1
ATOM 599 N N . ILE A 1 82 ? 1.980 -3.177 -3.072 1.00 91.31 82 ILE A N 1
ATOM 600 C CA . ILE A 1 82 ? 1.838 -3.024 -1.627 1.00 91.31 82 ILE A CA 1
ATOM 601 C C . ILE A 1 82 ? 3.142 -3.454 -0.949 1.00 91.31 82 ILE A C 1
ATOM 603 O O . ILE A 1 82 ? 3.664 -4.537 -1.236 1.00 91.31 82 ILE A O 1
ATOM 607 N N . VAL A 1 83 ? 3.655 -2.621 -0.039 1.00 89.81 83 VAL A N 1
ATOM 608 C CA . VAL A 1 83 ? 4.911 -2.886 0.686 1.00 89.81 83 VAL A CA 1
ATOM 609 C C . VAL A 1 83 ? 4.696 -3.046 2.185 1.00 89.81 83 VAL A C 1
ATOM 611 O O . VAL A 1 83 ? 5.039 -4.094 2.707 1.00 89.81 83 VAL A O 1
ATOM 614 N N . ASP A 1 84 ? 4.146 -2.058 2.880 1.00 91.69 84 ASP A N 1
ATOM 615 C CA . ASP A 1 84 ? 3.805 -2.153 4.313 1.00 91.69 84 ASP A CA 1
ATOM 616 C C . ASP A 1 84 ? 2.600 -1.241 4.570 1.00 91.69 84 ASP A C 1
ATOM 618 O O . ASP A 1 84 ? 2.631 -0.302 5.365 1.00 91.69 84 ASP A O 1
ATOM 622 N N . ASP A 1 85 ? 1.563 -1.446 3.758 1.00 93.38 85 ASP A N 1
ATOM 623 C CA . ASP A 1 85 ? 0.427 -0.537 3.701 1.00 93.38 85 ASP A CA 1
ATOM 624 C C . ASP A 1 85 ? -0.613 -0.901 4.753 1.00 93.38 85 ASP A C 1
ATOM 626 O O . ASP A 1 85 ? -0.865 -2.071 5.052 1.00 93.38 85 ASP A O 1
ATOM 630 N N . ILE A 1 86 ? -1.256 0.130 5.291 1.00 94.62 86 ILE A N 1
ATOM 631 C CA . ILE A 1 86 ? -2.285 0.002 6.318 1.00 94.62 86 ILE A CA 1
ATOM 632 C C . ILE A 1 86 ? -3.561 0.644 5.791 1.00 94.62 86 ILE A C 1
ATOM 634 O O . ILE A 1 86 ? -3.560 1.816 5.424 1.00 94.62 86 ILE A O 1
ATOM 638 N N . VAL A 1 87 ? -4.663 -0.096 5.789 1.00 94.88 87 VAL A N 1
ATOM 639 C CA . VAL A 1 87 ? -5.998 0.413 5.470 1.00 94.88 87 VAL A CA 1
ATOM 640 C C . VAL A 1 87 ? -6.836 0.322 6.732 1.00 94.88 87 VAL A C 1
ATOM 642 O O . VAL A 1 87 ? -7.150 -0.771 7.201 1.00 94.88 87 VAL A O 1
ATOM 645 N N . LYS A 1 88 ? -7.163 1.481 7.303 1.00 93.75 88 LYS A N 1
ATOM 646 C CA . LYS A 1 88 ? -7.898 1.581 8.563 1.00 93.75 88 LYS A CA 1
ATOM 647 C C . LYS A 1 88 ? -9.072 2.544 8.460 1.00 93.75 88 LYS A C 1
ATOM 649 O O . LYS A 1 88 ? -9.133 3.365 7.545 1.00 93.75 88 LYS A O 1
ATOM 654 N N . ASN A 1 89 ? -9.920 2.499 9.479 1.00 90.56 89 ASN A N 1
ATOM 655 C CA . ASN A 1 89 ? -11.118 3.307 9.659 1.00 90.56 89 ASN A CA 1
ATOM 656 C C . ASN A 1 89 ? -12.284 2.907 8.746 1.00 90.56 89 ASN A C 1
ATOM 658 O O . ASN A 1 89 ? -12.115 2.549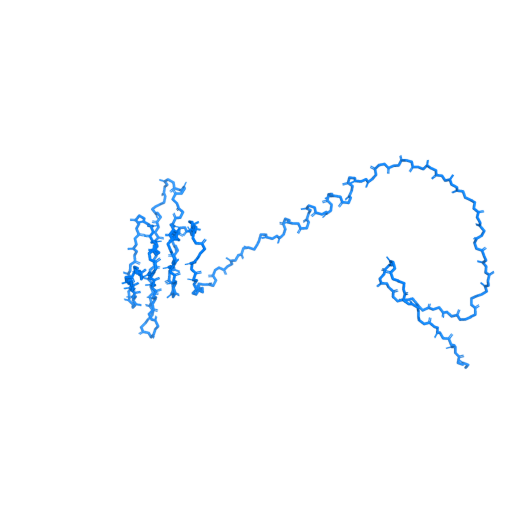 7.577 1.00 90.56 89 ASN A O 1
ATOM 662 N N . ASP A 1 90 ? -13.483 3.052 9.304 1.00 86.94 90 ASP A N 1
ATOM 663 C CA . ASP A 1 90 ? -14.731 2.779 8.619 1.00 86.94 90 ASP A CA 1
ATOM 664 C C . ASP A 1 90 ? -14.861 3.698 7.398 1.00 86.94 90 ASP A C 1
ATOM 666 O O . ASP A 1 90 ? -14.532 4.886 7.443 1.00 86.94 90 ASP A O 1
ATOM 670 N N . SER A 1 91 ? -15.370 3.159 6.290 1.00 89.00 91 SER A N 1
ATOM 671 C CA . SER A 1 91 ? -15.503 3.856 4.994 1.00 89.00 91 SER A CA 1
ATOM 672 C C . SER A 1 91 ? -14.197 4.189 4.256 1.00 89.00 91 SER A C 1
ATOM 674 O O . SER A 1 91 ? -14.265 4.719 3.143 1.00 89.00 91 SER A O 1
ATOM 676 N N . THR A 1 92 ? -13.017 3.868 4.795 1.00 93.38 92 THR A N 1
ATOM 677 C CA . THR A 1 92 ? -11.777 3.947 4.012 1.00 93.38 92 THR A CA 1
ATOM 678 C C . THR A 1 92 ? -11.705 2.759 3.059 1.00 93.38 92 THR A C 1
ATOM 680 O O . THR A 1 92 ? -11.650 1.606 3.487 1.00 93.38 92 THR A O 1
ATOM 683 N N . ILE A 1 93 ? -11.668 3.038 1.755 1.00 93.69 93 ILE A N 1
ATOM 684 C CA . ILE A 1 93 ? -11.577 2.006 0.719 1.00 93.69 93 ILE A CA 1
ATOM 685 C C . ILE A 1 93 ? -10.311 2.237 -0.095 1.00 93.69 93 ILE A C 1
ATOM 687 O O . ILE A 1 93 ? -10.189 3.259 -0.762 1.00 93.69 93 ILE A O 1
ATOM 691 N N . LEU A 1 94 ? -9.378 1.292 -0.081 1.00 93.75 94 LEU A N 1
ATOM 692 C CA . LEU A 1 94 ? -8.282 1.246 -1.041 1.00 93.75 94 LEU A CA 1
ATOM 693 C C . LEU A 1 94 ? -8.773 0.517 -2.291 1.00 93.75 94 LEU A C 1
ATOM 695 O O . LEU A 1 94 ? -9.051 -0.681 -2.245 1.00 93.75 94 LEU A O 1
ATOM 699 N N . LYS A 1 95 ? -8.902 1.236 -3.404 1.00 91.06 95 LYS A N 1
ATOM 700 C CA . LYS A 1 95 ? -9.422 0.695 -4.660 1.00 91.06 95 LYS A CA 1
ATOM 701 C C . LYS A 1 95 ? -8.417 0.884 -5.788 1.00 91.06 95 LYS A C 1
ATOM 703 O O . LYS A 1 95 ? -7.769 1.918 -5.894 1.00 91.06 95 LYS A O 1
ATOM 708 N N . ASN A 1 96 ? -8.323 -0.102 -6.666 1.00 88.38 96 ASN A N 1
ATOM 709 C CA . ASN A 1 96 ? -7.547 0.027 -7.891 1.00 88.38 96 ASN A CA 1
ATOM 710 C C . ASN A 1 96 ? -8.297 0.835 -8.959 1.00 88.38 96 ASN A C 1
ATOM 712 O O . ASN A 1 96 ? -9.517 0.712 -9.079 1.00 88.38 96 ASN A O 1
ATOM 716 N N . ASN A 1 97 ? -7.587 1.649 -9.740 1.00 84.19 97 ASN A N 1
ATOM 717 C CA . ASN A 1 97 ? -8.208 2.394 -10.829 1.00 84.19 97 ASN A CA 1
ATOM 718 C C . ASN A 1 97 ? -8.723 1.421 -11.896 1.00 84.19 97 ASN A C 1
ATOM 720 O O . ASN A 1 97 ? -7.929 0.727 -12.522 1.00 84.19 97 ASN A O 1
ATOM 724 N N . ASP A 1 98 ? -10.038 1.384 -12.077 1.00 73.69 98 ASP A N 1
ATOM 725 C CA . ASP A 1 98 ? -10.775 0.483 -12.974 1.00 73.69 98 ASP A CA 1
ATOM 726 C C . ASP A 1 98 ? -11.328 1.243 -14.199 1.00 73.69 98 ASP A C 1
ATOM 728 O O . ASP A 1 98 ? -12.149 0.750 -14.964 1.00 73.69 98 ASP A O 1
ATOM 732 N N . ASP A 1 99 ? -10.889 2.490 -14.405 1.00 70.44 99 ASP A N 1
ATOM 733 C CA . ASP A 1 99 ? -11.366 3.317 -15.519 1.00 70.44 99 ASP A CA 1
ATOM 734 C C . ASP A 1 99 ? -10.835 2.847 -16.891 1.00 70.44 99 ASP A C 1
ATOM 736 O O . ASP A 1 99 ? -11.263 3.354 -17.932 1.00 70.44 99 ASP A O 1
ATOM 740 N N . ASP A 1 100 ? -9.913 1.879 -16.920 1.00 63.53 100 ASP A N 1
ATOM 741 C CA . ASP A 1 100 ? -9.272 1.400 -18.142 1.00 63.53 100 ASP A CA 1
ATOM 742 C C . ASP A 1 100 ? -9.832 0.028 -18.556 1.00 63.53 100 ASP A C 1
ATOM 744 O O . ASP A 1 100 ? -9.337 -1.029 -18.171 1.00 63.53 100 ASP A O 1
ATOM 748 N N . VAL A 1 101 ? -10.879 0.063 -19.390 1.00 62.88 101 VAL A N 1
ATOM 749 C CA . VAL A 1 101 ? -11.699 -1.078 -19.868 1.00 62.88 101 VAL A CA 1
ATOM 750 C C . VAL A 1 101 ? -10.879 -2.228 -20.496 1.00 62.88 101 VAL A C 1
ATOM 752 O O . VAL A 1 101 ? -11.404 -3.314 -20.729 1.00 62.88 101 VAL A O 1
ATOM 755 N N . ASN A 1 102 ? -9.592 -2.009 -20.785 1.00 62.22 102 ASN A N 1
ATOM 756 C CA . ASN A 1 102 ? -8.712 -2.965 -21.459 1.00 62.22 102 ASN A CA 1
ATOM 757 C C . ASN A 1 102 ? -7.533 -3.465 -20.614 1.00 62.22 102 ASN A C 1
ATOM 759 O O . ASN A 1 102 ? -6.737 -4.263 -21.115 1.00 62.22 102 ASN A O 1
ATOM 763 N N . THR A 1 103 ? -7.392 -3.033 -19.361 1.00 66.62 103 THR A N 1
ATOM 764 C CA . THR A 1 103 ? -6.358 -3.565 -18.472 1.00 66.62 103 THR A CA 1
ATOM 765 C C . THR A 1 103 ? -6.988 -4.097 -17.204 1.00 66.62 103 THR A C 1
ATOM 767 O O . THR A 1 103 ? -7.638 -3.351 -16.488 1.00 66.62 103 THR A O 1
ATOM 770 N N . ASN A 1 104 ? -6.756 -5.376 -16.903 1.00 73.12 104 ASN A N 1
ATOM 771 C CA . ASN A 1 104 ? -7.131 -5.935 -15.610 1.00 73.12 104 ASN A CA 1
ATOM 772 C C . ASN A 1 104 ? -6.431 -5.131 -14.512 1.00 73.12 104 ASN A C 1
ATOM 774 O O . ASN A 1 104 ? -5.197 -5.151 -14.421 1.00 73.12 104 ASN A O 1
ATOM 778 N N . SER A 1 105 ? -7.210 -4.440 -13.689 1.00 81.44 105 SER A N 1
ATOM 779 C CA . SER A 1 105 ? -6.669 -3.676 -12.579 1.00 81.44 105 SER A CA 1
ATOM 780 C C . SER A 1 105 ? -6.196 -4.631 -11.492 1.00 81.44 105 SER A C 1
ATOM 782 O O . SER A 1 105 ? -6.970 -5.408 -10.928 1.00 81.44 105 SER A O 1
ATOM 784 N N . SER A 1 106 ? -4.890 -4.610 -11.231 1.00 87.44 106 SER A N 1
ATOM 785 C CA . SER A 1 106 ? -4.239 -5.564 -10.331 1.00 87.44 106 SER A CA 1
ATOM 786 C C . SER A 1 106 ? -3.453 -4.891 -9.213 1.00 87.44 106 SER A C 1
ATOM 788 O O . SER A 1 106 ? -2.791 -3.872 -9.423 1.00 87.44 106 SER A O 1
ATOM 790 N N . MET A 1 107 ? -3.596 -5.414 -7.997 1.00 91.12 107 MET A N 1
ATOM 791 C CA . MET A 1 107 ? -2.736 -5.082 -6.860 1.00 91.12 107 MET A CA 1
ATOM 792 C C . MET A 1 107 ? -1.780 -6.246 -6.642 1.00 91.12 107 MET A C 1
ATOM 794 O O . MET A 1 107 ? -2.168 -7.402 -6.825 1.00 91.12 107 MET A O 1
ATOM 798 N N . GLN A 1 108 ? -0.542 -5.955 -6.261 1.00 92.31 108 GLN A N 1
ATOM 799 C CA . GLN A 1 108 ? 0.479 -6.977 -6.082 1.00 92.31 108 GLN A CA 1
ATOM 800 C C . GLN A 1 108 ? 1.258 -6.803 -4.781 1.00 92.31 108 GLN A C 1
ATOM 802 O O . GLN A 1 108 ? 1.590 -5.692 -4.376 1.00 92.31 108 GLN A O 1
ATOM 807 N N . MET A 1 109 ? 1.582 -7.928 -4.156 1.00 92.75 109 MET A N 1
ATOM 808 C CA . MET A 1 109 ? 2.486 -8.036 -3.018 1.00 92.75 109 MET A CA 1
ATOM 809 C C . MET A 1 109 ? 3.657 -8.926 -3.414 1.00 92.75 109 MET A C 1
ATOM 811 O O . MET A 1 109 ? 3.470 -10.049 -3.899 1.00 92.75 109 MET A O 1
ATOM 815 N N . ASN A 1 110 ? 4.868 -8.419 -3.210 1.00 89.94 110 ASN A N 1
ATOM 816 C CA . ASN A 1 110 ? 6.096 -9.136 -3.511 1.00 89.94 110 ASN A CA 1
ATOM 817 C C . ASN A 1 110 ? 7.160 -8.771 -2.477 1.00 89.94 110 ASN A C 1
ATOM 819 O O . ASN A 1 110 ? 7.907 -7.811 -2.669 1.00 89.94 110 ASN A O 1
ATOM 823 N N . GLY A 1 111 ? 7.194 -9.525 -1.381 1.00 83.00 111 GLY A N 1
ATOM 824 C CA . GLY A 1 111 ? 8.188 -9.300 -0.339 1.00 83.00 111 GLY A CA 1
ATOM 825 C C . GLY A 1 111 ? 9.461 -10.096 -0.565 1.00 83.00 111 GLY A C 1
ATOM 826 O O . GLY A 1 111 ? 9.459 -11.162 -1.189 1.00 83.00 111 GLY A O 1
ATOM 827 N N . ASP A 1 112 ? 10.549 -9.572 -0.018 1.00 83.12 112 ASP A N 1
ATOM 828 C CA . ASP A 1 112 ? 11.864 -10.200 -0.055 1.00 83.12 112 ASP A CA 1
ATOM 829 C C . ASP A 1 112 ? 12.020 -11.206 1.100 1.00 83.12 112 ASP A C 1
ATOM 831 O O . ASP A 1 112 ? 11.280 -11.170 2.086 1.00 83.12 112 ASP A O 1
ATOM 835 N N . GLN A 1 113 ? 12.992 -12.117 1.018 1.00 76.56 113 GLN A N 1
ATOM 836 C CA . GLN A 1 113 ? 13.211 -13.148 2.039 1.00 76.56 113 GLN A CA 1
ATOM 837 C C . GLN A 1 113 ? 13.470 -12.574 3.439 1.00 76.56 113 GLN A C 1
ATOM 839 O O . GLN A 1 113 ? 13.104 -13.212 4.424 1.00 76.56 113 GLN A O 1
ATOM 844 N N . GLU A 1 114 ? 14.056 -11.377 3.538 1.00 81.44 114 GLU A N 1
ATOM 845 C CA . GLU A 1 114 ? 14.355 -10.731 4.823 1.00 81.44 114 GLU A CA 1
ATOM 846 C C . GLU A 1 114 ? 13.281 -9.735 5.287 1.00 81.44 114 GLU A C 1
ATOM 848 O O . GLU A 1 114 ? 13.148 -9.506 6.489 1.00 81.44 114 GLU A O 1
ATOM 853 N N . ILE A 1 115 ? 12.500 -9.155 4.367 1.00 82.31 115 ILE A N 1
ATOM 854 C CA . ILE A 1 115 ? 11.495 -8.128 4.678 1.00 82.31 115 ILE A CA 1
ATOM 855 C C . ILE A 1 115 ? 10.187 -8.488 3.964 1.00 82.31 115 ILE A C 1
ATOM 857 O O . ILE A 1 115 ? 10.116 -8.363 2.736 1.00 82.31 115 ILE A O 1
ATOM 861 N N . PRO A 1 116 ? 9.153 -8.938 4.700 1.00 87.38 116 PRO A N 1
ATOM 862 C CA . PRO A 1 116 ? 7.891 -9.283 4.077 1.00 87.38 116 PRO A CA 1
ATOM 863 C C . PRO A 1 116 ? 7.173 -8.036 3.557 1.00 87.38 116 PRO A C 1
ATOM 865 O O . PRO A 1 116 ? 7.181 -6.996 4.213 1.00 87.38 116 PRO A O 1
ATOM 868 N N . SER A 1 117 ? 6.488 -8.164 2.418 1.00 92.06 117 SER A N 1
ATOM 869 C CA . SER A 1 117 ? 5.469 -7.183 2.036 1.00 92.06 117 SER A CA 1
ATOM 870 C C . SER A 1 117 ? 4.244 -7.400 2.907 1.00 92.06 117 SER A C 1
ATOM 872 O O . SER A 1 117 ? 3.726 -8.517 2.951 1.00 92.06 117 SER A O 1
ATOM 874 N N . ARG A 1 118 ? 3.752 -6.362 3.572 1.00 93.62 118 ARG A N 1
ATOM 875 C CA . ARG A 1 118 ? 2.626 -6.456 4.491 1.00 93.62 118 ARG A CA 1
ATOM 876 C C . ARG A 1 118 ? 1.466 -5.563 4.068 1.00 93.62 118 ARG A C 1
ATOM 878 O O . ARG A 1 118 ? 1.653 -4.444 3.598 1.00 93.62 118 ARG A O 1
ATOM 885 N N . LEU A 1 119 ? 0.261 -6.092 4.234 1.00 94.88 119 LEU A N 1
ATOM 886 C CA . LEU A 1 119 ? -0.992 -5.359 4.136 1.00 94.88 119 LEU A CA 1
ATOM 887 C C . LEU A 1 119 ? -1.754 -5.573 5.440 1.00 94.88 119 LEU A C 1
ATOM 889 O O . LEU A 1 119 ? -2.110 -6.708 5.754 1.00 94.88 119 LEU A O 1
ATOM 893 N N . LEU A 1 120 ? -2.014 -4.500 6.179 1.00 95.25 120 LEU A N 1
ATOM 894 C CA . LEU A 1 120 ? -2.849 -4.539 7.377 1.00 95.25 120 LEU A CA 1
ATOM 895 C C . LEU A 1 120 ? -4.197 -3.880 7.089 1.00 95.25 120 LEU A C 1
ATOM 897 O O . LEU A 1 120 ? -4.251 -2.705 6.736 1.00 95.25 120 LEU A O 1
ATOM 901 N N . ILE A 1 121 ? -5.281 -4.624 7.280 1.00 94.62 121 ILE A N 1
ATOM 902 C CA . ILE A 1 121 ? -6.654 -4.129 7.196 1.00 94.62 121 ILE A CA 1
ATOM 903 C C . ILE A 1 121 ? -7.242 -4.166 8.605 1.00 94.62 121 ILE A C 1
ATOM 905 O O . ILE A 1 121 ? -7.334 -5.231 9.208 1.00 94.62 121 ILE A O 1
ATOM 909 N N . THR A 1 122 ? -7.620 -3.012 9.144 1.00 94.38 122 THR A N 1
ATOM 910 C CA . THR A 1 122 ? -8.150 -2.890 10.513 1.00 94.38 122 THR A CA 1
ATOM 911 C C . THR A 1 122 ? -9.282 -1.864 10.567 1.00 94.38 122 THR A C 1
ATOM 913 O O . THR A 1 122 ? -9.522 -1.161 9.586 1.00 94.38 122 THR A O 1
ATOM 916 N N . ASP A 1 123 ? -10.009 -1.787 11.684 1.00 91.88 123 ASP A N 1
ATOM 917 C CA . ASP A 1 123 ? -11.082 -0.804 11.915 1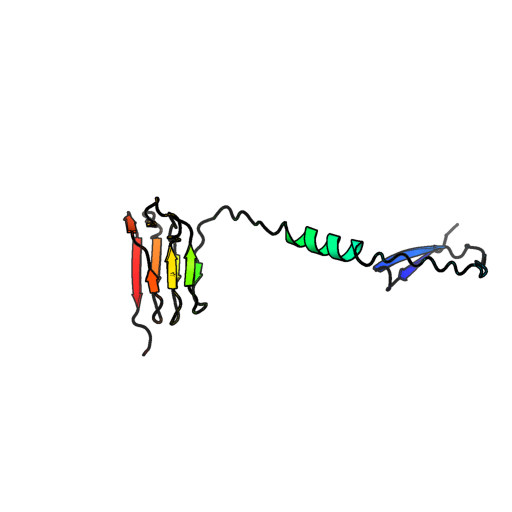.00 91.88 123 ASP A CA 1
ATOM 918 C C . ASP A 1 123 ? -12.083 -0.680 10.746 1.00 91.88 123 ASP A C 1
ATOM 920 O O . ASP A 1 123 ? -12.422 0.425 10.335 1.00 91.88 123 ASP A O 1
ATOM 924 N N . ASN A 1 124 ? -12.522 -1.810 10.175 1.00 90.12 124 ASN A N 1
ATOM 925 C CA . ASN A 1 124 ? -13.443 -1.882 9.025 1.00 90.12 124 ASN A CA 1
ATOM 926 C C . ASN A 1 124 ? -12.936 -1.232 7.717 1.00 90.12 124 ASN A C 1
ATOM 928 O O . ASN A 1 124 ? -13.727 -0.938 6.816 1.00 90.12 124 ASN A O 1
ATOM 932 N N . GLY A 1 125 ? -11.621 -1.050 7.571 1.00 92.06 125 GLY A N 1
ATOM 933 C CA . GLY A 1 125 ? -11.013 -0.695 6.291 1.00 92.06 125 GLY A CA 1
ATOM 934 C C . GLY A 1 125 ? -11.319 -1.733 5.203 1.00 92.06 125 GLY A C 1
ATOM 935 O O . GLY A 1 125 ? -11.493 -2.921 5.480 1.00 92.06 125 GLY A O 1
ATOM 936 N N . VAL A 1 126 ? -11.382 -1.298 3.943 1.00 92.75 126 VAL A N 1
ATOM 937 C CA . VAL A 1 126 ? -11.717 -2.173 2.808 1.00 92.75 126 VAL A CA 1
ATOM 938 C C . VAL A 1 126 ? -10.666 -2.060 1.714 1.00 92.75 126 VAL A C 1
ATOM 940 O O . VAL A 1 126 ? -10.260 -0.964 1.338 1.00 92.75 126 VAL A O 1
ATOM 943 N N . VAL A 1 127 ? -10.265 -3.197 1.146 1.00 93.25 127 VAL A N 1
ATOM 944 C CA . VAL A 1 127 ? -9.445 -3.259 -0.070 1.00 93.25 127 VAL A CA 1
ATOM 945 C C . VAL A 1 127 ? -10.278 -3.871 -1.190 1.00 93.25 127 VAL A C 1
ATOM 947 O O . VAL A 1 127 ? -10.827 -4.960 -1.032 1.00 93.25 127 VAL A O 1
ATOM 950 N N . GLN A 1 128 ? -10.381 -3.173 -2.319 1.00 91.06 128 GLN A N 1
ATOM 951 C CA . GLN A 1 128 ? -11.168 -3.588 -3.476 1.00 91.06 128 GLN A CA 1
ATOM 952 C C . GLN A 1 128 ? -10.310 -3.597 -4.748 1.00 91.06 128 GLN A C 1
ATOM 954 O O . GLN A 1 128 ? -9.818 -2.567 -5.208 1.00 91.06 128 GLN A O 1
ATOM 959 N N . THR A 1 129 ? -10.172 -4.770 -5.356 1.00 88.19 129 THR A N 1
ATOM 960 C CA . THR A 1 129 ? -9.490 -4.963 -6.641 1.00 88.19 129 THR A CA 1
ATOM 961 C C . THR A 1 129 ? -10.088 -6.167 -7.358 1.00 88.19 129 THR A C 1
ATOM 963 O O . THR A 1 129 ? -10.621 -7.064 -6.702 1.00 88.19 129 THR A O 1
ATOM 966 N N . ASP A 1 130 ? -9.963 -6.216 -8.680 1.00 86.75 130 ASP A N 1
ATOM 967 C CA . ASP A 1 130 ? -10.416 -7.365 -9.472 1.00 86.75 130 ASP A CA 1
ATOM 968 C C . ASP A 1 130 ? -9.417 -8.516 -9.408 1.00 86.75 130 ASP A C 1
ATOM 970 O O . ASP A 1 130 ? -9.786 -9.690 -9.352 1.00 86.75 130 ASP A O 1
ATOM 974 N N . GLN A 1 131 ? -8.128 -8.172 -9.414 1.00 88.81 131 GLN A N 1
ATOM 975 C CA . GLN A 1 131 ? -7.031 -9.122 -9.298 1.00 88.81 131 GLN A CA 1
ATOM 976 C C . GLN A 1 131 ? -6.098 -8.702 -8.167 1.00 88.81 131 GLN A C 1
ATOM 978 O O . GLN A 1 131 ? -5.706 -7.537 -8.059 1.00 88.81 131 GLN A O 1
ATOM 983 N N . PHE A 1 132 ? -5.745 -9.666 -7.319 1.00 91.75 132 PHE A N 1
ATOM 984 C CA . PHE A 1 132 ? -4.815 -9.482 -6.213 1.00 91.75 132 PHE A CA 1
ATOM 985 C C . PHE A 1 132 ? -3.748 -10.578 -6.280 1.00 91.75 132 PHE A C 1
ATOM 987 O O . PHE A 1 132 ? -4.047 -11.759 -6.096 1.00 91.75 132 PHE A O 1
ATOM 994 N N . PHE A 1 133 ? -2.512 -10.197 -6.590 1.00 92.12 133 PHE A N 1
ATOM 995 C CA . PHE A 1 133 ? -1.387 -11.114 -6.741 1.00 92.12 133 PHE A CA 1
ATOM 996 C C . PHE A 1 133 ? -0.519 -11.106 -5.487 1.00 92.12 133 PHE A C 1
ATOM 998 O O . PHE A 1 133 ? -0.039 -10.062 -5.057 1.00 92.12 133 PHE A O 1
ATOM 1005 N N . ILE A 1 134 ? -0.276 -12.285 -4.922 1.00 92.69 134 ILE A N 1
ATOM 1006 C CA . ILE A 1 134 ? 0.588 -12.464 -3.753 1.00 92.69 134 ILE A CA 1
ATOM 1007 C C . ILE A 1 134 ? 1.717 -13.394 -4.158 1.00 92.69 134 ILE A C 1
ATOM 1009 O O . ILE A 1 134 ? 1.475 -14.491 -4.663 1.00 92.69 134 ILE A O 1
ATOM 1013 N N . SER A 1 135 ? 2.949 -12.952 -3.948 1.00 91.19 135 SER A N 1
ATOM 1014 C CA . SER A 1 135 ? 4.145 -13.713 -4.290 1.00 91.19 135 SER A CA 1
ATOM 1015 C C . SER A 1 135 ? 5.220 -13.570 -3.216 1.00 91.19 135 SER A C 1
ATOM 1017 O O . SER A 1 135 ? 5.261 -12.574 -2.493 1.00 91.19 135 SER A O 1
ATOM 1019 N N . ASN A 1 136 ? 6.097 -14.576 -3.134 1.00 92.00 136 ASN A N 1
ATOM 1020 C CA . ASN A 1 136 ? 7.234 -14.623 -2.214 1.00 92.00 136 ASN A CA 1
ATOM 1021 C C . ASN A 1 136 ? 6.830 -14.445 -0.738 1.00 92.00 136 ASN A C 1
ATOM 1023 O O . ASN A 1 136 ? 5.931 -15.139 -0.262 1.00 92.00 136 ASN A O 1
ATOM 1027 N N . ASN A 1 137 ? 7.531 -13.585 0.003 1.00 91.00 137 ASN A N 1
ATOM 1028 C CA . ASN A 1 137 ? 7.334 -13.379 1.434 1.00 91.00 137 ASN A CA 1
ATOM 1029 C C . ASN A 1 137 ? 6.318 -12.252 1.669 1.00 91.00 137 ASN A C 1
ATOM 1031 O O . ASN A 1 137 ? 6.694 -11.101 1.849 1.00 91.00 137 ASN A O 1
ATOM 1035 N N . ALA A 1 138 ? 5.024 -12.548 1.608 1.00 93.12 138 ALA A N 1
ATOM 1036 C CA . ALA A 1 138 ? 3.973 -11.543 1.767 1.00 93.12 138 ALA A CA 1
ATOM 1037 C C . ALA A 1 138 ? 2.971 -11.937 2.861 1.00 93.12 138 ALA A C 1
ATOM 1039 O O . ALA A 1 138 ? 2.622 -13.109 3.000 1.00 93.12 138 ALA A O 1
ATOM 1040 N N . LEU A 1 139 ? 2.510 -10.949 3.630 1.00 93.25 139 LEU A N 1
ATOM 1041 C CA . LEU A 1 139 ? 1.655 -11.115 4.805 1.00 93.25 139 LEU A CA 1
ATOM 1042 C C . LEU A 1 139 ? 0.433 -10.202 4.715 1.00 93.25 139 LEU A C 1
ATOM 1044 O O . LEU A 1 139 ? 0.569 -8.993 4.552 1.00 93.25 139 LEU A O 1
ATOM 1048 N N . ILE A 1 140 ? -0.760 -10.774 4.861 1.00 94.69 140 ILE A N 1
ATOM 1049 C CA . ILE A 1 140 ? -2.004 -10.010 4.966 1.00 94.69 140 ILE A CA 1
ATOM 1050 C C . ILE A 1 140 ? -2.586 -10.255 6.346 1.00 94.69 140 ILE A C 1
ATOM 1052 O O . ILE A 1 140 ? -2.942 -11.387 6.673 1.00 94.69 140 ILE A O 1
ATOM 1056 N N . ASP A 1 141 ? -2.717 -9.181 7.112 1.00 94.44 141 ASP A N 1
ATOM 1057 C CA . ASP A 1 141 ? -3.346 -9.191 8.421 1.00 94.44 141 ASP A CA 1
ATOM 1058 C C . ASP A 1 141 ? -4.695 -8.482 8.319 1.00 94.44 141 ASP A C 1
ATOM 1060 O O . ASP A 1 141 ? -4.774 -7.338 7.871 1.00 94.44 141 ASP A O 1
ATOM 1064 N N . ILE A 1 142 ? -5.764 -9.166 8.724 1.00 93.38 142 ILE A N 1
ATOM 1065 C CA . ILE A 1 142 ? -7.107 -8.588 8.810 1.00 93.38 142 ILE A CA 1
ATOM 1066 C C . ILE A 1 142 ? -7.531 -8.654 10.270 1.00 93.38 142 ILE A C 1
ATOM 1068 O O . ILE A 1 142 ? -7.802 -9.730 10.807 1.00 93.38 142 ILE A O 1
ATOM 1072 N N . GLU A 1 143 ? -7.555 -7.499 10.918 1.00 91.06 143 GLU A N 1
ATOM 1073 C CA . GLU A 1 143 ? -7.987 -7.351 12.299 1.00 91.06 143 GLU A CA 1
ATOM 1074 C C . GLU A 1 143 ? -9.492 -7.077 12.349 1.00 91.06 143 GLU A C 1
ATOM 1076 O O . GLU A 1 143 ? -10.053 -6.374 11.506 1.00 91.06 143 GLU A O 1
ATOM 1081 N N . ALA A 1 144 ? -10.167 -7.643 13.350 1.00 76.56 144 ALA A N 1
ATOM 1082 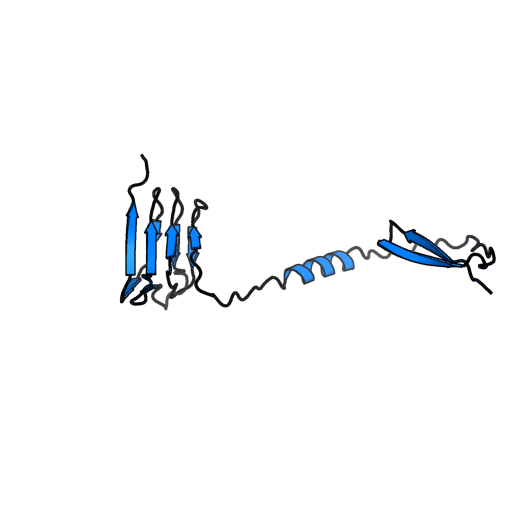C CA . ALA A 1 144 ? -11.560 -7.312 13.605 1.00 76.56 144 ALA A CA 1
ATOM 1083 C C . ALA A 1 144 ? -11.645 -5.848 14.060 1.00 76.56 144 ALA A C 1
ATOM 1085 O O . ALA A 1 144 ? -10.990 -5.478 15.035 1.00 76.56 144 ALA A O 1
ATOM 1086 N N . GLY A 1 145 ? -12.456 -5.036 13.375 1.00 64.25 145 GLY A N 1
ATOM 1087 C CA . GLY A 1 145 ? -12.745 -3.677 13.824 1.00 64.25 145 GLY A CA 1
ATOM 1088 C C . GLY A 1 145 ? -13.328 -3.707 15.235 1.00 64.25 145 GLY A C 1
ATOM 1089 O O . GLY A 1 145 ? -14.172 -4.555 15.542 1.00 64.25 145 GLY A O 1
ATOM 1090 N N . ALA A 1 146 ? -12.846 -2.825 16.112 1.00 59.78 146 ALA A N 1
ATOM 1091 C CA . ALA A 1 146 ? -13.417 -2.685 17.444 1.00 59.78 146 ALA A CA 1
ATOM 1092 C C . ALA A 1 146 ? -14.900 -2.291 17.311 1.00 59.78 146 ALA A C 1
ATOM 1094 O O . ALA A 1 146 ? -15.214 -1.238 16.759 1.00 59.78 146 ALA A O 1
ATOM 1095 N N . VAL A 1 147 ? -15.794 -3.177 17.767 1.00 53.56 147 VAL A N 1
ATOM 1096 C CA . VAL A 1 147 ? -17.254 -2.966 17.806 1.00 53.56 147 VAL A CA 1
ATOM 1097 C C . VAL A 1 147 ? -17.626 -2.009 18.930 1.00 53.56 147 VAL A C 1
ATOM 1099 O O . VAL A 1 147 ? -17.095 -2.197 20.051 1.00 53.56 147 VAL A O 1
#

Foldseek 3Di:
DDFDWDWDQDPVVRDIDIDTPPPPPPDPDDDDDDPPPDPPPPVVVVVVVVVVVPPPPPPPDPPDEEEFEPLEEDEDEAAAEAAAYEFAAHNGEDEYDPVDVPDQREYEFDDDPVGEREYEYEQNGYYDGPYYYYDDRYYYHYYYRDD

Radius of gyration: 30.6 Å; chains: 1; bounding box: 55×84×39 Å

Secondary structure (DSSP, 8-state):
-PPPEEEEEETTTTEEEEEETT------------------HHHHHHHHHHTSTT------------EE-SSSEEEEPTTEEESEEEE-STT-EEEE----TTS--EEEEEE-SSS-EEEEE-TT-EEE-SEEEEEESEEEEEPPP--

Sequence (147 aa):
MNHIYRVVFNHSLGVYQCVSELAKTCGKSSGKSSTSTSNNNFALRALSTALFSVLGLSIASVTHAITYDNGAVNIVGNGYTIVDDIVKNDSTILKNNDDDVNTNSSMQMNGDQEIPSRLLITDNGVVQTDQFFISNNALIDIEAGAV

pLDDT: mean 75.16, std 17.45, range [41.75, 95.25]